Protein AF-A0A832E0P6-F1 (afdb_monomer_lite)

Foldseek 3Di:
DEEEQAAQPVVVSVVVVVVVCVQAPAEEEDDPALVVVLVVQADPDPPDPDPTAYEYEYEPHDLVRDALVSLVSNVPGRHYYYYYYNHDDDPVSVVSNPPHHYDYDYPCPPPLCVQLLVCVVVVVVVSNVVSVVVCVVVVHDPVVNVVVNVVSD

Secondary structure (DSSP, 8-state):
-EEEEEES-HHHHHHHHHHHHTT-SEEEE--S-HHHHHHHHHS--TTS-TTPPEEEEEES--GGG--HHHHHHHHTSSSEEEEEESSPPPHHHHGGGTT-EEEEE-----GGGHHHHHHHHTT-HHHHHHHHHHHHHTT--HHHHHHHHHHH-

Structure (mmCIF, N/CA/C/O backbone):
data_AF-A0A832E0P6-F1
#
_entry.id   AF-A0A832E0P6-F1
#
loop_
_atom_site.group_PDB
_atom_site.id
_atom_site.type_symbol
_atom_site.label_atom_id
_atom_site.label_alt_id
_atom_site.label_comp_id
_atom_site.label_asym_id
_atom_site.label_entity_id
_atom_site.label_seq_id
_atom_site.pdbx_PDB_ins_code
_atom_site.Cartn_x
_atom_site.Cartn_y
_atom_site.Cartn_z
_atom_site.occupancy
_atom_site.B_iso_or_equiv
_atom_site.auth_seq_id
_atom_site.auth_comp_id
_atom_site.auth_asym_id
_atom_site.auth_atom_id
_atom_site.pdbx_PDB_model_num
ATOM 1 N N . MET A 1 1 ? -5.154 0.179 15.495 1.00 87.00 1 MET A N 1
ATOM 2 C CA . MET A 1 1 ? -3.803 0.104 14.866 1.00 87.00 1 MET A CA 1
ATOM 3 C C . MET A 1 1 ? -3.830 0.802 13.513 1.00 87.00 1 MET A C 1
ATOM 5 O O . MET A 1 1 ? -4.835 0.680 12.829 1.00 87.00 1 MET A O 1
ATOM 9 N N . ILE A 1 2 ? -2.762 1.504 13.105 1.00 92.31 2 ILE A N 1
ATOM 10 C CA . ILE A 1 2 ? -2.674 2.157 11.782 1.00 92.31 2 ILE A CA 1
ATOM 11 C C . ILE A 1 2 ? -1.672 1.414 10.892 1.00 92.31 2 ILE A C 1
ATOM 13 O O . ILE A 1 2 ? -0.539 1.157 11.302 1.00 92.31 2 ILE A O 1
ATOM 17 N N . THR A 1 3 ? -2.092 1.100 9.668 1.00 94.62 3 THR A N 1
ATOM 18 C CA . THR A 1 3 ? -1.270 0.475 8.627 1.00 94.62 3 THR A CA 1
ATOM 19 C C . THR A 1 3 ? -1.284 1.334 7.367 1.00 94.62 3 THR A C 1
ATOM 21 O O . THR A 1 3 ? -2.346 1.713 6.880 1.00 94.62 3 THR A O 1
ATOM 24 N N . VAL A 1 4 ? -0.113 1.631 6.813 1.00 94.94 4 VAL A N 1
ATOM 25 C CA . VAL A 1 4 ? 0.056 2.448 5.609 1.00 94.94 4 VAL A CA 1
ATOM 26 C C . VAL A 1 4 ? 0.604 1.582 4.484 1.00 94.94 4 VAL A C 1
ATOM 28 O O . VAL A 1 4 ? 1.660 0.969 4.616 1.00 94.94 4 VAL A O 1
ATOM 31 N N . PHE A 1 5 ? -0.096 1.561 3.357 1.00 96.25 5 PHE A N 1
ATOM 32 C CA . PHE A 1 5 ? 0.334 0.933 2.115 1.00 96.25 5 PHE A CA 1
ATOM 33 C C . PHE A 1 5 ? 0.641 2.041 1.115 1.00 96.25 5 PHE A C 1
ATOM 35 O O . PHE A 1 5 ? -0.224 2.865 0.825 1.00 96.25 5 PHE A O 1
ATOM 42 N N . HIS A 1 6 ? 1.857 2.083 0.583 1.00 94.81 6 HIS A N 1
ATOM 43 C CA . HIS A 1 6 ? 2.226 3.118 -0.378 1.00 94.81 6 HIS A CA 1
ATOM 44 C C . HIS A 1 6 ? 3.223 2.604 -1.409 1.00 94.81 6 HIS A C 1
ATOM 46 O O . HIS A 1 6 ? 4.085 1.777 -1.105 1.00 94.81 6 HIS A O 1
ATOM 52 N N . GLY A 1 7 ? 3.148 3.115 -2.631 1.00 91.50 7 GLY A N 1
ATOM 53 C CA . GLY A 1 7 ? 4.063 2.707 -3.687 1.00 91.50 7 GLY A CA 1
ATOM 54 C C . GLY A 1 7 ? 3.480 2.833 -5.081 1.00 91.50 7 GLY A C 1
ATOM 55 O O . GLY A 1 7 ? 2.315 3.164 -5.248 1.00 91.50 7 GLY A O 1
ATOM 56 N N . GLU A 1 8 ? 4.311 2.571 -6.081 1.00 88.06 8 GLU A N 1
ATOM 57 C CA . GLU A 1 8 ? 3.944 2.697 -7.498 1.00 88.06 8 GLU A CA 1
ATOM 58 C C . GLU A 1 8 ? 3.534 1.348 -8.109 1.00 88.06 8 GLU A C 1
ATOM 60 O O . GLU A 1 8 ? 2.770 1.312 -9.070 1.00 88.06 8 GLU A O 1
ATOM 65 N N . ASP A 1 9 ? 3.968 0.224 -7.523 1.00 88.25 9 ASP A N 1
ATOM 66 C CA . ASP A 1 9 ? 3.511 -1.118 -7.910 1.00 88.25 9 ASP A CA 1
ATOM 67 C C . ASP A 1 9 ? 2.123 -1.410 -7.320 1.00 88.25 9 ASP A C 1
ATOM 69 O O . ASP A 1 9 ? 1.963 -2.097 -6.305 1.00 88.25 9 ASP A O 1
ATOM 73 N N . GLN A 1 10 ? 1.107 -0.835 -7.968 1.00 87.62 10 GLN A N 1
ATOM 74 C CA . GLN A 1 10 ? -0.296 -0.969 -7.585 1.00 87.62 10 GLN A CA 1
ATOM 75 C C . GLN A 1 10 ? -0.783 -2.426 -7.548 1.00 87.62 10 GLN A C 1
ATOM 77 O O . GLN A 1 10 ? -1.450 -2.777 -6.575 1.00 87.62 10 GLN A O 1
ATOM 82 N N . PRO A 1 11 ? -0.451 -3.310 -8.512 1.00 88.94 11 PRO A N 1
ATOM 83 C CA . PRO A 1 11 ? -0.839 -4.718 -8.431 1.00 88.94 11 PRO A CA 1
ATOM 84 C C . PRO A 1 11 ? -0.373 -5.401 -7.139 1.00 88.94 11 PRO A C 1
ATOM 86 O O . PRO A 1 11 ? -1.195 -5.977 -6.422 1.00 88.94 11 PRO A O 1
ATOM 89 N N . SER A 1 12 ? 0.914 -5.284 -6.791 1.00 90.50 12 SER A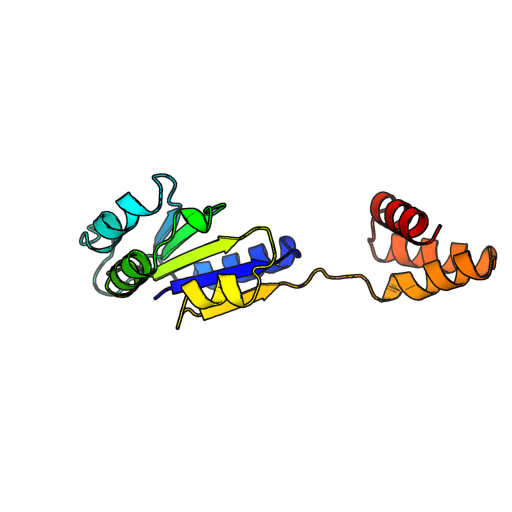 N 1
ATOM 90 C CA . SER A 1 12 ? 1.448 -5.904 -5.569 1.00 90.50 12 SER A CA 1
ATOM 91 C C . SER A 1 12 ? 0.870 -5.275 -4.301 1.00 90.50 12 SER A C 1
ATOM 93 O O . SER A 1 12 ? 0.591 -5.981 -3.329 1.00 90.50 12 SER A O 1
ATOM 95 N N . LEU A 1 13 ? 0.657 -3.954 -4.311 1.00 93.50 13 LEU A N 1
ATOM 96 C CA . LEU A 1 13 ? 0.012 -3.239 -3.210 1.00 93.50 13 LEU A CA 1
ATOM 97 C C . LEU A 1 13 ? -1.396 -3.787 -2.961 1.00 93.50 13 LEU A C 1
ATOM 99 O O . LEU A 1 13 ? -1.735 -4.138 -1.828 1.00 93.50 13 LEU A O 1
ATOM 103 N N . ARG A 1 14 ? -2.203 -3.909 -4.021 1.00 92.75 14 ARG A N 1
ATOM 104 C CA . ARG A 1 14 ? -3.581 -4.408 -3.947 1.00 92.75 14 ARG A CA 1
ATOM 105 C C . ARG A 1 14 ? -3.624 -5.871 -3.516 1.00 92.75 14 ARG A C 1
ATOM 107 O O . ARG A 1 14 ? -4.446 -6.218 -2.672 1.00 92.75 14 ARG A O 1
ATOM 114 N N . GLU A 1 15 ? -2.718 -6.713 -4.005 1.00 93.50 15 GLU A N 1
ATOM 115 C CA . GLU A 1 15 ? -2.620 -8.111 -3.573 1.00 93.50 15 GLU A CA 1
ATOM 116 C C . GLU A 1 15 ? -2.293 -8.224 -2.076 1.00 93.50 15 GLU A C 1
ATOM 118 O O . GLU A 1 15 ? -2.976 -8.937 -1.334 1.00 93.50 15 GLU A O 1
ATOM 123 N N . LYS A 1 16 ? -1.292 -7.474 -1.598 1.00 94.12 16 LYS A N 1
ATOM 124 C CA . LYS A 1 16 ? -0.921 -7.480 -0.179 1.00 94.12 16 LYS A CA 1
ATOM 125 C C . LYS A 1 16 ? -2.040 -6.933 0.703 1.00 94.12 16 LYS A C 1
ATOM 127 O O . LYS A 1 16 ? -2.299 -7.489 1.770 1.00 94.12 16 LYS A O 1
ATOM 132 N N . PHE A 1 17 ? -2.726 -5.886 0.252 1.00 94.62 17 PHE A N 1
ATOM 133 C CA . PHE A 1 17 ? -3.891 -5.343 0.940 1.00 94.62 17 PHE A CA 1
ATOM 134 C C . PHE A 1 17 ? -5.041 -6.359 1.010 1.00 94.62 17 PHE A C 1
ATOM 136 O O . PHE A 1 17 ? -5.634 -6.535 2.071 1.00 94.62 17 PHE A O 1
ATOM 143 N N . LEU A 1 18 ? -5.321 -7.098 -0.069 1.00 93.69 18 LEU A N 1
ATOM 144 C CA . LEU A 1 18 ? -6.327 -8.166 -0.061 1.00 93.69 18 LEU A CA 1
ATOM 145 C C . LEU A 1 18 ? -5.980 -9.275 0.936 1.00 93.69 18 LEU A C 1
ATOM 147 O O . LEU A 1 18 ? -6.871 -9.777 1.617 1.00 93.69 18 LEU A O 1
ATOM 151 N N . GLN A 1 19 ? -4.704 -9.650 1.049 1.00 94.19 19 GLN A N 1
ATOM 152 C CA . GLN A 1 19 ? -4.254 -10.607 2.064 1.00 94.19 19 GLN A CA 1
ATOM 153 C C . GLN A 1 19 ? -4.434 -10.053 3.482 1.00 94.19 19 GLN A C 1
ATOM 155 O O . GLN A 1 19 ? -4.944 -10.759 4.347 1.00 94.19 19 GLN A O 1
ATOM 160 N N . PHE A 1 20 ? -4.064 -8.791 3.708 1.00 93.06 20 PHE A N 1
ATOM 161 C CA . PHE A 1 20 ? -4.233 -8.106 4.991 1.00 93.06 20 PHE A CA 1
ATOM 162 C C . PHE A 1 20 ? -5.709 -8.034 5.410 1.00 93.06 20 PHE A C 1
ATOM 164 O O . PHE A 1 20 ? -6.058 -8.386 6.534 1.00 93.06 20 PHE A O 1
ATOM 171 N N . LYS A 1 21 ? -6.592 -7.681 4.471 1.00 91.75 21 LYS A N 1
ATOM 172 C CA . LYS A 1 21 ? -8.044 -7.589 4.662 1.00 91.75 21 LYS A CA 1
ATOM 173 C C . LYS A 1 21 ? -8.665 -8.891 5.189 1.00 91.75 21 LYS A C 1
ATOM 175 O O . LYS A 1 21 ? -9.623 -8.832 5.949 1.00 91.75 21 LYS A O 1
ATOM 180 N N . ARG A 1 22 ? -8.127 -10.061 4.820 1.00 91.00 22 ARG A N 1
ATOM 181 C CA . ARG A 1 22 ? -8.654 -11.378 5.243 1.00 91.00 22 ARG A CA 1
ATOM 182 C C . ARG A 1 22 ? -8.547 -11.638 6.747 1.00 91.00 22 ARG A C 1
ATOM 184 O O . ARG A 1 22 ? -9.226 -12.532 7.234 1.00 91.00 22 ARG A O 1
ATOM 191 N N . ALA A 1 23 ? -7.709 -10.892 7.468 1.00 88.81 23 ALA A N 1
ATOM 192 C CA . ALA A 1 23 ? -7.588 -11.010 8.921 1.00 88.81 23 ALA A CA 1
ATOM 193 C C . ALA A 1 23 ? -8.752 -10.348 9.688 1.00 88.81 23 ALA A C 1
ATOM 195 O O . ALA A 1 23 ? -8.838 -10.497 10.905 1.00 88.81 23 ALA A O 1
ATOM 196 N N . TYR A 1 24 ? -9.631 -9.624 8.991 1.00 89.00 24 TYR A N 1
ATOM 197 C CA . TYR A 1 24 ? -10.714 -8.836 9.571 1.00 89.00 24 TYR A CA 1
ATOM 198 C C . TYR A 1 24 ? -12.074 -9.403 9.164 1.00 89.00 24 TYR A C 1
ATOM 200 O O . TYR A 1 24 ? -12.270 -9.792 8.012 1.00 89.00 24 TYR A O 1
ATOM 208 N N . SER A 1 25 ? -13.028 -9.430 10.097 1.00 84.00 25 SER A N 1
ATOM 209 C CA . SER A 1 25 ? -14.388 -9.920 9.826 1.00 84.00 25 SER A CA 1
ATOM 210 C C . SER A 1 25 ? -15.279 -8.864 9.169 1.00 84.00 25 SER A C 1
ATOM 212 O O . SER A 1 25 ? -16.177 -9.204 8.401 1.00 84.00 25 SER A O 1
ATOM 214 N N . SER A 1 26 ? -15.001 -7.583 9.423 1.00 86.50 26 SER A N 1
ATOM 215 C CA . SER A 1 26 ? -15.703 -6.441 8.838 1.00 86.50 26 SER A CA 1
ATOM 216 C C . SER A 1 26 ? -14.708 -5.439 8.272 1.00 86.50 26 SER A C 1
ATOM 218 O O . SER A 1 26 ? -13.682 -5.149 8.889 1.00 86.50 26 SER A O 1
ATOM 220 N N . VAL A 1 27 ? -15.006 -4.918 7.080 1.00 90.00 27 VAL A N 1
ATOM 221 C CA . VAL A 1 27 ? -14.152 -3.959 6.375 1.00 90.00 27 VAL A CA 1
ATOM 222 C C . VAL A 1 27 ? -15.022 -2.862 5.783 1.00 90.00 27 VAL A C 1
ATOM 224 O O . VAL A 1 27 ? -15.935 -3.151 5.008 1.00 90.00 27 VAL A O 1
ATOM 227 N N . ARG A 1 28 ? -14.711 -1.607 6.102 1.00 90.25 28 ARG A N 1
ATOM 228 C CA . ARG A 1 28 ? -15.446 -0.430 5.642 1.00 90.25 28 ARG A CA 1
ATOM 229 C C . ARG A 1 28 ? -14.517 0.528 4.912 1.00 90.25 28 ARG A C 1
ATOM 231 O O . ARG A 1 28 ? -13.476 0.902 5.437 1.00 90.25 28 ARG A O 1
ATOM 238 N N . PHE A 1 29 ? -14.915 0.952 3.721 1.00 90.75 29 PHE A N 1
ATOM 239 C CA . PHE A 1 29 ? -14.236 2.028 3.005 1.00 90.75 29 PHE A CA 1
ATOM 240 C C . PHE A 1 29 ? -14.796 3.367 3.472 1.00 90.75 29 PHE A C 1
ATOM 242 O O . PHE A 1 29 ? -16.013 3.520 3.585 1.00 90.75 29 PHE A O 1
ATOM 249 N N . TRP A 1 30 ? -13.909 4.301 3.793 1.00 90.25 30 TRP A N 1
ATOM 250 C CA . TRP A 1 30 ? -14.263 5.604 4.333 1.00 90.25 30 TRP A CA 1
ATOM 251 C C . TRP A 1 30 ? -14.033 6.703 3.300 1.00 90.25 30 TRP A C 1
ATOM 253 O O . TRP A 1 30 ? -12.917 6.890 2.822 1.00 90.25 30 TRP A O 1
ATOM 263 N N . ASP A 1 31 ? -15.092 7.449 2.996 1.00 85.62 31 ASP A N 1
ATOM 264 C CA . ASP A 1 31 ? -15.134 8.495 1.970 1.00 85.62 31 ASP A CA 1
ATOM 265 C C . ASP A 1 31 ? -15.451 9.895 2.532 1.00 85.62 31 ASP A C 1
ATOM 267 O O . ASP A 1 31 ? -15.215 10.899 1.866 1.00 85.62 31 ASP A O 1
ATOM 271 N N . ARG A 1 32 ? -15.916 9.998 3.785 1.00 79.06 32 ARG A N 1
ATOM 272 C CA . ARG A 1 32 ? -16.381 11.257 4.414 1.00 79.06 32 ARG A CA 1
ATOM 273 C C . ARG A 1 32 ? -15.265 12.155 4.965 1.00 79.06 32 ARG A C 1
ATOM 275 O O . ARG A 1 32 ? -15.502 13.043 5.776 1.00 79.06 32 ARG A O 1
ATOM 282 N N . GLY A 1 33 ? -14.028 11.920 4.533 1.00 78.88 33 GLY A N 1
ATOM 283 C CA . GLY A 1 33 ? -12.854 12.694 4.932 1.00 78.88 33 GLY A CA 1
ATOM 284 C C . GLY A 1 33 ? -12.312 12.371 6.337 1.00 78.88 33 GLY A C 1
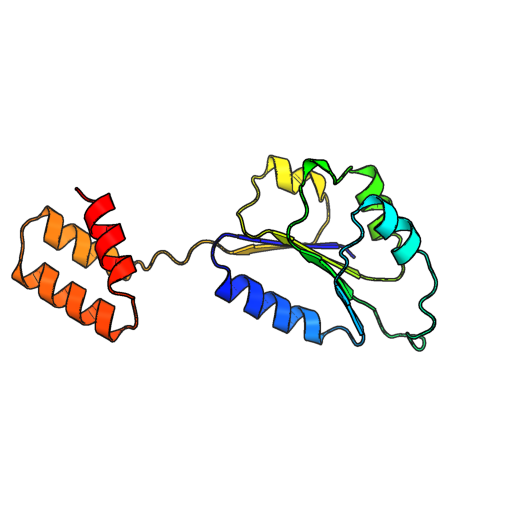ATOM 285 O O . GLY A 1 33 ? -12.979 11.745 7.165 1.00 78.88 33 GLY A O 1
ATOM 286 N N . PRO A 1 34 ? -11.071 12.787 6.637 1.00 79.75 34 PRO A N 1
ATOM 287 C CA . PRO A 1 34 ? -10.345 12.322 7.820 1.00 79.75 34 PRO A CA 1
ATOM 288 C C . PRO A 1 34 ? -10.847 12.939 9.137 1.00 79.75 34 PRO A C 1
ATOM 290 O O . PRO A 1 34 ? -10.688 12.331 10.194 1.00 79.75 34 PRO A O 1
ATOM 293 N N . ALA A 1 35 ? -11.478 14.118 9.103 1.00 78.50 35 ALA A N 1
ATOM 294 C CA . ALA A 1 35 ? -11.994 14.790 10.302 1.00 78.50 35 ALA A CA 1
ATOM 295 C C . ALA A 1 35 ? -13.185 14.051 10.937 1.00 78.50 35 ALA A C 1
ATOM 297 O O . ALA A 1 35 ? -13.325 14.017 12.158 1.00 78.50 35 ALA A O 1
ATOM 298 N N . GLU A 1 36 ? -14.032 13.429 10.118 1.00 82.75 36 GLU A N 1
ATOM 299 C CA . GLU A 1 36 ? -15.190 12.667 10.594 1.00 82.75 36 GLU A CA 1
ATOM 300 C C . GLU A 1 36 ? -14.810 11.252 11.055 1.00 82.75 36 GLU A C 1
ATOM 302 O O . GLU A 1 36 ? -15.535 10.637 11.841 1.00 82.75 36 GLU A O 1
ATOM 307 N N . LEU A 1 37 ? -13.648 10.755 10.618 1.00 86.19 37 LEU A N 1
ATOM 308 C CA . LEU A 1 37 ? -13.189 9.404 10.920 1.00 86.19 37 LEU A CA 1
ATOM 309 C C . LEU A 1 37 ? -12.951 9.189 12.419 1.00 86.19 37 LEU A C 1
ATOM 311 O O . LEU A 1 37 ? -13.325 8.147 12.945 1.00 86.19 37 LEU A O 1
ATOM 315 N N . ALA A 1 38 ? -12.380 10.165 13.130 1.00 82.12 38 ALA A N 1
ATOM 316 C CA . ALA A 1 38 ? -12.078 10.011 14.556 1.00 82.12 38 ALA A CA 1
ATOM 317 C C . ALA A 1 38 ? -13.336 9.703 15.386 1.00 82.12 38 ALA A C 1
ATOM 319 O O . ALA A 1 38 ? -13.345 8.782 16.201 1.00 82.12 38 ALA A O 1
ATOM 320 N N . ARG A 1 39 ? -14.438 10.415 15.110 1.00 81.12 39 ARG A N 1
ATOM 321 C CA . ARG A 1 39 ? -15.737 10.172 15.759 1.00 81.12 39 ARG A CA 1
ATOM 322 C C . ARG A 1 39 ? -16.287 8.790 15.427 1.00 81.12 39 ARG A C 1
ATOM 324 O O . ARG A 1 39 ? -16.868 8.142 16.289 1.00 81.12 39 ARG A O 1
ATOM 331 N N . PHE A 1 40 ? -16.096 8.344 14.188 1.00 83.69 40 PHE A N 1
ATOM 332 C CA . PHE A 1 40 ? -16.521 7.019 13.759 1.00 83.69 40 PHE A CA 1
ATOM 333 C C . PHE A 1 40 ? -15.730 5.905 14.458 1.00 83.69 40 PHE A C 1
ATOM 335 O O . PHE A 1 40 ? -16.331 4.962 14.957 1.00 83.69 40 PHE A O 1
ATOM 342 N N . LEU A 1 41 ? -14.405 6.035 14.557 1.00 84.19 41 LEU A N 1
ATOM 343 C CA . LEU A 1 41 ? -13.532 5.032 15.182 1.00 84.19 41 LEU A CA 1
ATOM 344 C C . LEU A 1 41 ? -13.760 4.875 16.694 1.00 84.19 41 LEU A C 1
ATOM 346 O O . LEU A 1 41 ? -13.428 3.830 17.257 1.00 84.19 41 LEU A O 1
ATOM 350 N N . GLN A 1 42 ? -14.304 5.903 17.350 1.00 77.62 42 GLN A N 1
ATOM 351 C CA . GLN A 1 42 ? -14.668 5.878 18.770 1.00 77.62 42 GLN A CA 1
ATOM 352 C C . GLN A 1 42 ? -16.076 5.325 19.025 1.00 77.62 42 GLN A C 1
ATOM 354 O O . GLN A 1 42 ? -16.393 4.958 20.158 1.00 77.62 42 GLN A O 1
ATOM 359 N N . ALA A 1 43 ? -16.936 5.268 18.005 1.00 71.94 43 ALA A N 1
ATOM 360 C CA . ALA A 1 43 ? -18.285 4.749 18.161 1.00 71.94 43 ALA A CA 1
ATOM 361 C C . ALA A 1 43 ? -18.241 3.220 18.355 1.00 71.94 43 ALA A C 1
ATOM 363 O O . ALA A 1 43 ? -17.626 2.520 17.548 1.00 71.94 43 ALA A O 1
ATOM 364 N N . PRO A 1 44 ? -18.912 2.667 19.384 1.00 64.12 44 PRO A N 1
ATOM 365 C CA . PRO A 1 44 ? -19.033 1.224 19.538 1.00 64.12 44 PRO A CA 1
ATOM 366 C C . PRO A 1 44 ? -19.730 0.638 18.309 1.00 64.12 44 PRO A C 1
ATOM 368 O O . PRO A 1 44 ? -20.870 0.995 18.000 1.00 64.12 44 PRO A O 1
ATOM 371 N N . SER A 1 45 ? -19.052 -0.255 17.591 1.00 64.75 45 SER A N 1
ATOM 372 C CA . SER A 1 45 ? -19.648 -0.903 16.427 1.00 64.75 45 SER A CA 1
ATOM 373 C C . SER A 1 45 ? -20.711 -1.897 16.905 1.00 64.75 45 SER A C 1
ATOM 375 O O . SER A 1 45 ? -20.421 -2.893 17.565 1.00 64.75 45 SER A O 1
ATOM 377 N N . LEU A 1 46 ? -21.976 -1.600 16.589 1.00 60.06 46 LEU A N 1
ATOM 378 C CA . LEU A 1 46 ? -23.140 -2.434 16.929 1.00 60.06 46 LEU A CA 1
ATOM 379 C C . LEU A 1 46 ? -23.114 -3.808 16.234 1.00 60.06 46 LEU A C 1
ATOM 381 O O . LEU A 1 46 ? -23.879 -4.698 16.598 1.00 60.06 46 LEU A O 1
ATOM 385 N N . LEU A 1 47 ? -22.266 -3.965 15.213 1.00 59.88 47 LEU A N 1
ATOM 386 C CA . LEU A 1 47 ? -22.206 -5.141 14.344 1.00 59.88 47 LEU A CA 1
ATOM 387 C C . LEU A 1 47 ? -21.053 -6.093 14.692 1.00 59.88 47 LEU A C 1
ATOM 389 O O . LEU A 1 47 ? -21.106 -7.261 14.313 1.00 59.88 47 LEU A O 1
ATOM 393 N N . THR A 1 48 ? -20.037 -5.642 15.429 1.00 58.56 48 THR A N 1
ATOM 394 C CA . THR A 1 48 ? -18.925 -6.498 15.862 1.00 58.56 48 THR A CA 1
ATOM 395 C C . THR A 1 48 ? -19.294 -7.241 17.140 1.00 58.56 48 THR A C 1
ATOM 397 O O . THR A 1 48 ? -19.366 -6.663 18.226 1.00 58.56 48 THR A O 1
ATOM 400 N N . ARG A 1 49 ? -19.512 -8.554 17.033 1.00 58.59 49 ARG A N 1
ATOM 401 C CA . ARG A 1 49 ? -19.661 -9.429 18.201 1.00 58.59 49 ARG A CA 1
ATOM 402 C C . ARG A 1 49 ? -18.318 -9.538 18.928 1.00 58.59 49 ARG A C 1
ATOM 404 O O . ARG A 1 49 ? -17.428 -10.206 18.425 1.00 58.59 49 ARG A O 1
ATOM 411 N N . GLY A 1 50 ? -18.201 -8.913 20.104 1.00 55.62 50 GLY A N 1
ATOM 412 C CA . GLY A 1 50 ? -17.311 -9.232 21.243 1.00 55.62 50 GLY A CA 1
ATOM 413 C C . GLY A 1 50 ? -15.780 -9.295 21.057 1.00 55.62 50 GLY A C 1
ATOM 414 O O . GLY A 1 50 ? -15.055 -8.828 21.928 1.00 55.62 50 GLY A O 1
ATOM 415 N N . SER A 1 51 ? -15.270 -9.871 19.969 1.00 57.69 51 SER A N 1
ATOM 416 C CA . SER A 1 51 ? -13.844 -10.115 19.700 1.00 57.69 51 SER A CA 1
ATOM 417 C C . SER A 1 51 ? -13.426 -9.815 18.258 1.00 57.69 51 SER A C 1
ATOM 419 O O . SER A 1 51 ? -12.256 -9.951 17.906 1.00 57.69 51 SER A O 1
ATOM 421 N N . GLU A 1 52 ? -14.375 -9.457 17.402 1.00 69.50 52 GLU A N 1
ATOM 422 C CA . GLU A 1 52 ? -14.135 -9.196 15.990 1.00 69.50 52 GLU A CA 1
ATOM 423 C C . GLU A 1 52 ? -13.608 -7.774 15.763 1.00 69.50 52 GLU A C 1
ATOM 425 O O . GLU A 1 52 ? -14.249 -6.798 16.148 1.00 69.50 52 GLU A O 1
ATOM 430 N N . ARG A 1 53 ? -12.425 -7.654 15.145 1.00 75.75 53 ARG A N 1
ATOM 431 C CA . ARG A 1 53 ? -11.832 -6.360 14.781 1.00 75.75 53 ARG A CA 1
ATOM 432 C C . ARG A 1 53 ? -12.377 -5.894 13.433 1.00 75.75 53 ARG A C 1
ATOM 434 O O . ARG A 1 53 ? -12.327 -6.634 12.451 1.00 75.75 53 ARG A O 1
ATOM 441 N N . GLU A 1 54 ? -12.860 -4.657 13.393 1.00 88.31 54 GLU A N 1
ATOM 442 C CA . GLU A 1 54 ? -13.254 -3.961 12.165 1.00 88.31 54 GLU A CA 1
ATOM 443 C C . GLU A 1 54 ? -12.036 -3.254 11.549 1.00 88.31 54 GLU A C 1
ATOM 445 O O . GLU A 1 54 ? -11.196 -2.711 12.269 1.00 88.31 54 GLU A O 1
ATOM 450 N N . LEU A 1 55 ? -11.944 -3.268 10.218 1.00 91.69 55 LEU A N 1
ATOM 451 C CA . LEU A 1 55 ? -10.951 -2.521 9.449 1.00 91.69 55 LEU A CA 1
ATOM 452 C C . LEU A 1 55 ? -11.617 -1.360 8.712 1.00 91.69 55 LEU A C 1
ATOM 454 O O . LEU A 1 55 ? -12.506 -1.570 7.888 1.00 91.69 55 LEU A O 1
ATOM 458 N N . VAL A 1 56 ? -11.128 -0.146 8.930 1.00 92.69 56 VAL A N 1
ATOM 459 C CA . VAL A 1 56 ? -11.496 1.032 8.147 1.00 92.69 56 VAL A CA 1
ATOM 460 C C . VAL A 1 56 ? -10.404 1.335 7.132 1.00 92.69 56 VAL A C 1
ATOM 462 O O . VAL A 1 56 ? -9.222 1.365 7.464 1.00 92.69 56 VAL A O 1
ATOM 465 N N . VAL A 1 57 ? -10.794 1.550 5.883 1.00 93.69 57 VAL A N 1
ATOM 466 C CA . VAL A 1 57 ? -9.886 1.724 4.750 1.00 93.69 57 VAL A CA 1
ATOM 467 C C . VAL A 1 57 ? -10.056 3.124 4.184 1.00 93.69 57 VAL A C 1
ATOM 469 O O . VAL A 1 57 ? -11.169 3.514 3.836 1.00 93.69 57 VAL A O 1
ATOM 472 N N . LEU A 1 58 ? -8.953 3.857 4.059 1.00 92.50 58 LEU A N 1
ATOM 473 C CA . LEU A 1 58 ? -8.887 5.147 3.380 1.00 92.50 58 LEU A CA 1
ATOM 474 C C . LEU A 1 58 ? -8.062 5.006 2.107 1.00 92.50 58 LEU A C 1
ATOM 476 O O . LEU A 1 58 ? -6.922 4.543 2.152 1.00 92.50 58 LEU A O 1
ATOM 480 N N . GLU A 1 59 ? -8.625 5.439 0.986 1.00 90.00 59 GLU A N 1
ATOM 481 C CA . GLU A 1 59 ? -7.936 5.513 -0.303 1.00 90.00 59 GLU A CA 1
ATOM 482 C C . GLU A 1 59 ? -7.857 6.973 -0.757 1.00 90.00 59 GLU A C 1
ATOM 484 O O . GLU A 1 59 ? -8.710 7.782 -0.396 1.00 90.00 59 GLU A O 1
ATOM 489 N N . ASP A 1 60 ? -6.813 7.314 -1.517 1.00 78.06 60 ASP A N 1
ATOM 490 C CA . ASP A 1 60 ? -6.621 8.638 -2.135 1.00 78.06 60 ASP A CA 1
ATOM 491 C C . ASP A 1 60 ? -6.673 9.838 -1.173 1.00 78.06 60 ASP A C 1
ATOM 493 O O . ASP A 1 60 ? -6.965 10.976 -1.552 1.00 78.06 60 ASP A O 1
ATOM 497 N N . LEU A 1 61 ? -6.316 9.606 0.089 1.00 83.50 61 LEU A N 1
ATOM 498 C CA . LEU A 1 61 ? -6.272 10.654 1.096 1.00 83.50 61 LEU A CA 1
ATOM 499 C C . LEU A 1 61 ? -5.156 11.661 0.782 1.00 83.50 61 LEU A C 1
ATOM 501 O O . LEU A 1 61 ? -4.003 11.292 0.537 1.00 83.50 61 LEU A O 1
ATOM 505 N N . LYS A 1 62 ? -5.453 12.960 0.847 1.00 85.25 62 LYS A N 1
ATOM 506 C CA . LYS A 1 62 ? -4.414 13.989 0.715 1.00 85.25 62 LYS A CA 1
ATOM 507 C C . LYS A 1 62 ? -3.687 14.130 2.047 1.00 85.25 62 LYS A C 1
ATOM 509 O O . LYS A 1 62 ? -4.295 14.490 3.046 1.00 85.25 62 LYS A O 1
ATOM 514 N N . LEU A 1 63 ? -2.364 13.956 2.061 1.00 84.12 63 LEU A N 1
ATOM 515 C CA . LEU A 1 63 ? -1.561 14.086 3.292 1.00 84.12 63 LEU A CA 1
ATOM 516 C C . LEU A 1 63 ? -1.765 15.410 4.035 1.00 84.12 63 LEU A C 1
ATOM 518 O O . LEU A 1 63 ? -1.710 15.432 5.257 1.00 84.12 63 LEU A O 1
ATOM 522 N N . LYS A 1 64 ? -2.033 16.506 3.312 1.00 83.00 64 LYS A N 1
ATOM 523 C CA . LYS A 1 64 ? -2.311 17.826 3.906 1.00 83.00 64 LYS A CA 1
ATOM 524 C C . LYS A 1 64 ? -3.537 17.829 4.828 1.00 83.00 64 LYS A C 1
ATOM 526 O O . LYS A 1 64 ? -3.674 18.729 5.650 1.00 83.00 64 LYS A O 1
ATOM 531 N N . GLU A 1 65 ? -4.429 16.856 4.672 1.00 81.75 65 GLU A N 1
ATOM 532 C CA . GLU A 1 65 ? -5.641 16.696 5.475 1.00 81.75 65 GLU A CA 1
ATOM 533 C C . GLU A 1 65 ? -5.388 15.869 6.745 1.00 81.75 65 GLU A C 1
ATOM 535 O O . GLU A 1 65 ? -6.230 15.852 7.639 1.00 81.75 65 GLU A O 1
ATOM 540 N N . ILE A 1 66 ? -4.226 15.212 6.852 1.00 82.88 66 ILE A N 1
ATOM 541 C CA . ILE A 1 66 ? -3.826 14.432 8.022 1.00 82.88 66 ILE A CA 1
ATOM 542 C C . ILE A 1 66 ? -2.990 15.313 8.942 1.00 82.88 66 ILE A C 1
ATOM 544 O O . ILE A 1 66 ? -1.911 15.783 8.581 1.00 82.88 66 ILE A O 1
ATOM 548 N N . LYS A 1 67 ? -3.467 15.494 10.172 1.00 81.19 67 LYS A N 1
ATOM 549 C CA . LYS A 1 67 ? -2.701 16.124 11.250 1.00 81.19 67 LYS A CA 1
ATOM 550 C C . LYS A 1 67 ? -2.251 15.060 12.246 1.00 81.19 67 LYS A C 1
ATOM 552 O O . LYS A 1 67 ? -2.975 14.099 12.493 1.00 81.19 67 LYS A O 1
ATOM 557 N N . GLY A 1 68 ? -1.084 15.250 12.864 1.00 77.94 68 GLY A N 1
ATOM 558 C CA . GLY A 1 68 ? -0.537 14.289 13.835 1.00 77.94 68 GLY A CA 1
ATOM 559 C C . GLY A 1 68 ? -1.458 14.020 15.035 1.00 77.94 68 GLY A C 1
ATOM 560 O O . GLY A 1 68 ? -1.474 12.914 15.563 1.00 77.94 68 GLY A O 1
ATOM 561 N N . GLU A 1 69 ? -2.267 15.002 15.437 1.00 81.12 69 GLU A N 1
ATOM 562 C CA . GLU A 1 69 ? -3.280 14.845 16.492 1.00 81.12 69 GLU A CA 1
ATOM 563 C C . GLU A 1 69 ? -4.372 13.840 16.099 1.00 81.12 69 GLU A C 1
ATOM 565 O O . GLU A 1 69 ? -4.747 12.997 16.908 1.00 81.12 69 GLU A O 1
ATOM 570 N N . MET A 1 70 ? -4.798 13.850 14.832 1.00 84.75 70 MET A N 1
ATOM 571 C CA . MET A 1 70 ? -5.830 12.943 14.319 1.00 84.75 70 MET A CA 1
ATOM 572 C C . MET A 1 70 ? -5.357 11.491 14.348 1.00 84.75 70 MET A C 1
ATOM 574 O O . MET A 1 70 ? -6.118 10.594 14.688 1.00 84.75 70 MET A O 1
ATOM 578 N N . LEU A 1 71 ? -4.078 11.249 14.050 1.00 85.25 71 LEU A N 1
ATOM 579 C CA . LEU A 1 71 ? -3.516 9.899 14.089 1.00 85.25 71 LEU A CA 1
ATOM 580 C C . LEU A 1 71 ? -3.542 9.308 15.501 1.00 85.25 71 LEU A C 1
ATOM 582 O O . LEU A 1 71 ? -3.845 8.129 15.652 1.00 85.25 71 LEU A O 1
ATOM 586 N N . LYS A 1 72 ? -3.310 10.123 16.538 1.00 83.75 72 LYS A N 1
ATOM 587 C CA . LYS A 1 72 ? -3.437 9.672 17.934 1.00 83.75 72 LYS A CA 1
ATOM 588 C C . LYS A 1 72 ? -4.876 9.292 18.279 1.00 83.75 72 LYS A C 1
ATOM 590 O O . LYS A 1 72 ? -5.099 8.299 18.964 1.00 83.75 72 LYS A O 1
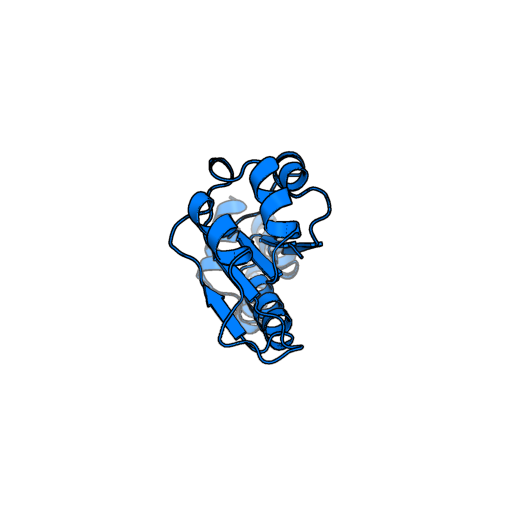ATOM 595 N N . GLU A 1 73 ? -5.850 10.061 17.794 1.00 84.31 73 GLU A N 1
ATOM 596 C CA . GLU A 1 73 ? -7.270 9.741 17.978 1.00 84.31 73 GLU A CA 1
ATOM 597 C C . GLU A 1 73 ? -7.649 8.431 17.279 1.00 84.31 73 GLU A C 1
ATOM 599 O O . GLU A 1 73 ? -8.428 7.647 17.818 1.00 84.31 73 GLU A O 1
ATOM 604 N N . TRP A 1 74 ? -7.070 8.165 16.106 1.00 87.50 74 TRP A N 1
ATOM 605 C CA . TRP A 1 74 ? -7.315 6.934 15.356 1.00 87.50 74 TRP A CA 1
ATOM 606 C C . TRP A 1 74 ? -6.644 5.716 15.996 1.00 87.50 74 TRP A C 1
ATOM 608 O O . TRP A 1 74 ? -7.217 4.629 15.996 1.00 87.50 74 TRP A O 1
ATOM 618 N N . GLU A 1 75 ? -5.452 5.879 16.577 1.00 83.81 75 GLU A N 1
ATOM 619 C CA . GLU A 1 75 ? -4.765 4.817 17.322 1.00 83.81 75 GLU A CA 1
ATOM 620 C C . GLU A 1 75 ? -5.552 4.359 18.557 1.00 83.81 75 GLU A C 1
ATOM 622 O O . GLU A 1 75 ? -5.506 3.175 18.891 1.00 83.81 75 GLU A O 1
ATOM 627 N N . GLY A 1 76 ? -6.281 5.274 19.205 1.00 76.81 76 GLY A N 1
ATOM 628 C CA . GLY A 1 76 ? -7.132 4.991 20.365 1.00 76.81 76 GLY A CA 1
ATOM 629 C C . GLY A 1 76 ? -8.521 4.431 20.036 1.00 76.81 76 GLY A C 1
ATOM 630 O O . GLY A 1 76 ? -9.293 4.166 20.956 1.00 76.81 76 GLY A O 1
ATOM 631 N N . GLY A 1 77 ? -8.859 4.280 18.753 1.00 78.50 77 GLY A N 1
ATOM 632 C CA . GLY A 1 77 ? -10.148 3.757 18.301 1.00 78.50 77 GLY A CA 1
ATOM 633 C C . GLY A 1 77 ? -10.312 2.246 18.493 1.00 78.50 77 GLY A C 1
ATOM 634 O O . GLY A 1 77 ? -9.357 1.511 18.743 1.00 78.50 77 GLY A O 1
ATOM 635 N N . VAL A 1 78 ? -11.550 1.768 18.336 1.00 79.69 78 VAL A N 1
ATOM 636 C CA . VAL A 1 78 ? -11.905 0.339 18.477 1.00 79.69 78 VAL A CA 1
ATOM 637 C C . VAL A 1 78 ? -11.639 -0.453 17.184 1.00 79.69 78 VAL A C 1
ATOM 639 O O . VAL A 1 78 ? -11.588 -1.682 17.198 1.00 79.69 78 VAL A O 1
ATOM 642 N N . ALA A 1 79 ? -11.446 0.248 16.064 1.00 86.38 79 ALA A N 1
ATOM 643 C CA . ALA A 1 79 ? -11.168 -0.327 14.752 1.00 86.38 79 ALA A CA 1
ATOM 644 C C . ALA A 1 79 ? -9.718 -0.077 14.309 1.00 86.38 79 ALA A C 1
ATOM 646 O O . ALA A 1 79 ? -9.079 0.907 14.692 1.00 86.38 79 ALA A O 1
ATOM 647 N N . ASP A 1 80 ? -9.204 -0.969 13.466 1.00 90.62 80 ASP A N 1
ATOM 648 C CA . ASP A 1 80 ? -7.928 -0.768 12.788 1.00 90.62 80 ASP A CA 1
ATOM 649 C C . ASP A 1 80 ? -8.120 0.083 11.530 1.00 90.62 80 ASP A C 1
ATOM 651 O O . ASP A 1 80 ? -9.184 0.086 10.915 1.00 90.62 80 ASP A O 1
ATOM 655 N N . VAL A 1 81 ? -7.078 0.809 11.136 1.00 92.62 81 VAL A N 1
ATOM 656 C CA . VAL A 1 81 ? -7.097 1.740 10.008 1.00 92.62 81 VAL A CA 1
ATOM 657 C C . VAL A 1 81 ? -6.039 1.320 8.993 1.00 92.62 81 VAL A C 1
ATOM 659 O O . VAL A 1 81 ? -4.861 1.213 9.333 1.00 92.62 81 VAL A O 1
ATOM 662 N N . ALA A 1 82 ? -6.443 1.114 7.742 1.00 94.88 82 ALA A N 1
ATOM 663 C CA . ALA A 1 82 ? -5.550 0.968 6.599 1.00 94.88 82 ALA A CA 1
ATOM 664 C C . ALA A 1 82 ? -5.638 2.208 5.705 1.00 94.88 82 ALA A C 1
ATOM 666 O O . ALA A 1 82 ? -6.728 2.631 5.331 1.00 94.88 82 ALA A O 1
ATOM 667 N N . ILE A 1 83 ? -4.492 2.770 5.334 1.00 94.12 83 ILE A N 1
ATOM 668 C CA . ILE A 1 83 ? -4.402 3.938 4.454 1.00 94.12 83 ILE A CA 1
ATOM 669 C C . ILE A 1 83 ? -3.613 3.541 3.212 1.00 94.12 83 ILE A C 1
ATOM 671 O O . ILE A 1 83 ? -2.494 3.039 3.331 1.00 94.12 83 ILE A O 1
ATOM 675 N N . LEU A 1 84 ? -4.193 3.742 2.031 1.00 94.50 84 LEU A N 1
ATOM 676 C CA . LEU A 1 84 ? -3.597 3.383 0.750 1.00 94.50 84 LEU A CA 1
ATOM 677 C C . LEU A 1 84 ? -3.226 4.648 -0.025 1.00 94.50 84 LEU A C 1
ATOM 679 O O . LEU A 1 84 ? -4.080 5.486 -0.312 1.00 94.50 84 LEU A O 1
ATOM 683 N N . PHE A 1 85 ? -1.955 4.748 -0.408 1.00 93.12 85 PHE A N 1
ATOM 684 C CA . PHE A 1 85 ? -1.440 5.801 -1.275 1.00 93.12 85 PHE A CA 1
ATOM 685 C C . PHE A 1 85 ? -1.021 5.216 -2.630 1.00 93.12 85 PHE A C 1
ATOM 687 O O . PHE A 1 85 ? -0.183 4.309 -2.665 1.00 93.12 85 PHE A O 1
ATOM 694 N N . PRO A 1 86 ? -1.514 5.764 -3.759 1.00 89.56 86 PRO A N 1
ATOM 695 C CA . PRO A 1 86 ? -1.171 5.280 -5.098 1.00 89.56 86 PRO A CA 1
ATOM 696 C C . PRO A 1 86 ? 0.246 5.674 -5.554 1.00 89.56 86 PRO A C 1
ATOM 698 O O . PRO A 1 86 ? 0.636 5.426 -6.692 1.00 89.56 86 PRO A O 1
ATOM 701 N N . ARG A 1 87 ? 1.011 6.333 -4.679 1.00 90.38 87 ARG A N 1
ATOM 702 C CA . ARG A 1 87 ? 2.364 6.822 -4.933 1.00 90.38 87 ARG A CA 1
ATOM 703 C C . ARG A 1 87 ? 3.289 6.441 -3.796 1.00 90.38 87 ARG A C 1
ATOM 705 O O . ARG A 1 87 ? 2.851 6.122 -2.688 1.00 90.38 87 ARG A O 1
ATOM 712 N N . ARG A 1 88 ? 4.587 6.565 -4.042 1.00 90.81 88 ARG A N 1
ATOM 713 C CA . ARG A 1 88 ? 5.573 6.515 -2.971 1.00 90.81 88 ARG A CA 1
ATOM 714 C C . ARG A 1 88 ? 5.452 7.755 -2.072 1.00 90.81 88 ARG A C 1
ATOM 716 O O . ARG A 1 88 ? 5.248 8.867 -2.558 1.00 90.81 88 ARG A O 1
ATOM 723 N N . LEU A 1 89 ? 5.561 7.524 -0.766 1.00 90.81 89 LEU A N 1
ATOM 724 C CA . LEU A 1 89 ? 5.706 8.559 0.243 1.00 90.81 89 LEU A CA 1
ATOM 725 C C . LEU A 1 89 ? 7.186 8.723 0.573 1.00 90.81 89 LEU A C 1
ATOM 727 O O . LEU A 1 89 ? 7.904 7.725 0.722 1.00 90.81 89 LEU A O 1
ATOM 731 N N . ASP A 1 90 ? 7.621 9.968 0.692 1.00 91.06 90 ASP A N 1
ATOM 732 C CA . ASP A 1 90 ? 8.983 10.296 1.098 1.00 91.06 90 ASP A CA 1
ATOM 733 C C . ASP A 1 90 ? 9.162 10.149 2.618 1.00 91.06 90 ASP A C 1
ATOM 735 O O . ASP A 1 90 ? 8.183 10.185 3.369 1.00 91.06 90 ASP A O 1
ATOM 739 N N . PRO A 1 91 ? 10.404 10.028 3.127 1.00 89.06 91 PRO A N 1
ATOM 740 C CA . PRO A 1 91 ? 10.651 9.871 4.562 1.00 89.06 91 PRO A CA 1
ATOM 741 C C . PRO A 1 91 ? 10.016 10.965 5.435 1.00 89.06 91 PRO A C 1
ATOM 743 O O . PRO A 1 91 ? 9.518 10.671 6.519 1.00 89.06 91 PRO A O 1
ATOM 746 N N . GLY A 1 92 ? 9.983 12.215 4.955 1.00 88.44 92 GLY A N 1
ATOM 747 C CA . GLY A 1 92 ? 9.339 13.326 5.665 1.00 88.44 92 GLY A CA 1
ATOM 748 C C . GLY A 1 92 ? 7.814 13.201 5.741 1.00 88.44 92 GLY A C 1
ATOM 749 O O . GLY A 1 92 ? 7.212 13.595 6.733 1.00 88.44 92 GLY A O 1
ATOM 750 N N . GLU A 1 93 ? 7.190 12.602 4.727 1.00 90.00 93 GLU A N 1
ATOM 751 C CA . GLU A 1 93 ? 5.752 12.318 4.714 1.00 90.00 93 GLU A CA 1
ATOM 752 C C . GLU A 1 93 ? 5.420 11.120 5.609 1.00 90.00 93 GLU A C 1
ATOM 754 O O . GLU A 1 93 ? 4.437 11.142 6.347 1.00 90.00 93 GLU A O 1
ATOM 759 N N . LEU A 1 94 ? 6.276 10.095 5.596 1.00 89.75 94 LEU A N 1
ATOM 760 C CA . LEU A 1 94 ? 6.150 8.923 6.462 1.00 89.75 94 LEU A CA 1
ATOM 761 C C . LEU A 1 94 ? 6.292 9.273 7.947 1.00 89.75 94 LEU A C 1
ATOM 763 O O . LEU A 1 94 ? 5.632 8.653 8.779 1.00 89.75 94 LEU A O 1
ATOM 767 N N . ALA A 1 95 ? 7.090 10.293 8.282 1.00 88.12 95 ALA A N 1
ATOM 768 C CA . ALA A 1 95 ? 7.277 10.754 9.657 1.00 88.12 95 ALA A CA 1
ATOM 769 C C . ALA A 1 95 ? 5.960 11.164 10.343 1.00 88.12 95 ALA A C 1
ATOM 771 O O . ALA A 1 95 ? 5.839 11.019 11.559 1.00 88.12 95 ALA A O 1
ATOM 772 N N . ILE A 1 96 ? 4.958 11.609 9.572 1.00 88.81 96 ILE A N 1
ATOM 773 C CA . ILE A 1 96 ? 3.623 11.957 10.081 1.00 88.81 96 ILE A CA 1
ATOM 774 C C . ILE A 1 96 ? 2.973 10.738 10.752 1.00 88.81 96 ILE A C 1
ATOM 776 O O . ILE A 1 96 ? 2.332 10.884 11.788 1.00 88.81 96 ILE A O 1
ATOM 780 N N . PHE A 1 97 ? 3.186 9.537 10.208 1.00 88.19 97 PHE A N 1
ATOM 781 C CA . PHE A 1 97 ? 2.560 8.297 10.673 1.00 88.19 97 PHE A CA 1
ATOM 782 C C . PHE A 1 97 ? 3.273 7.632 11.860 1.00 88.19 97 PHE A C 1
ATOM 784 O O . PHE A 1 97 ? 2.786 6.625 12.369 1.00 88.19 97 PHE A O 1
ATOM 791 N N . GLY A 1 98 ? 4.392 8.186 12.339 1.00 84.12 98 GLY A N 1
ATOM 792 C CA . GLY A 1 98 ? 5.041 7.775 13.586 1.00 84.12 98 GLY A CA 1
ATOM 793 C C . GLY A 1 98 ? 5.304 6.266 13.693 1.00 84.12 98 GLY A C 1
ATOM 794 O O . GLY A 1 98 ? 6.199 5.739 13.038 1.00 84.12 98 GLY A O 1
ATOM 795 N N . LYS A 1 99 ? 4.547 5.581 14.563 1.00 84.56 99 LYS A N 1
ATOM 796 C CA . LYS A 1 99 ? 4.684 4.140 14.860 1.00 84.56 99 LYS A CA 1
ATOM 797 C C . LYS A 1 99 ? 3.797 3.235 13.990 1.00 84.56 99 LYS A C 1
ATOM 799 O O . LYS A 1 99 ? 3.700 2.042 14.277 1.00 84.56 99 LYS A O 1
ATOM 804 N N . ALA A 1 100 ? 3.136 3.776 12.967 1.00 90.06 100 ALA A N 1
ATOM 805 C CA . ALA A 1 100 ? 2.308 2.987 12.063 1.00 90.06 100 ALA A CA 1
ATOM 806 C C . ALA A 1 100 ? 3.115 1.882 11.366 1.00 90.06 100 ALA A C 1
ATOM 808 O O . ALA A 1 100 ? 4.305 2.029 11.076 1.00 90.06 100 ALA A O 1
ATOM 809 N N . GLN A 1 101 ? 2.446 0.776 11.044 1.00 93.31 101 GLN A N 1
ATOM 810 C CA . GLN A 1 101 ? 3.042 -0.264 10.216 1.00 93.31 101 GLN A CA 1
ATOM 811 C C . GLN A 1 101 ? 3.059 0.202 8.759 1.00 93.31 101 GLN A C 1
ATOM 813 O O . GLN A 1 101 ? 2.012 0.528 8.209 1.00 93.31 101 GLN A O 1
ATOM 818 N N . VAL A 1 102 ? 4.227 0.216 8.117 1.00 94.44 102 VAL A N 1
ATOM 819 C CA . VAL A 1 102 ? 4.378 0.718 6.743 1.00 94.44 102 VAL A CA 1
ATOM 820 C C . VAL A 1 102 ? 4.766 -0.414 5.795 1.00 94.44 102 VAL A C 1
ATOM 822 O O . VAL A 1 102 ? 5.743 -1.126 6.026 1.00 94.44 102 VAL A O 1
ATOM 825 N N . PHE A 1 103 ? 4.016 -0.553 4.704 1.00 94.75 103 PHE A N 1
ATOM 826 C CA . PHE A 1 103 ? 4.338 -1.407 3.567 1.00 94.75 103 PHE A CA 1
ATOM 827 C C . PHE A 1 103 ? 4.652 -0.543 2.345 1.00 94.75 103 PHE A C 1
ATOM 829 O O . PHE A 1 103 ? 3.791 0.188 1.848 1.00 94.75 103 PHE A O 1
ATOM 836 N N . THR A 1 104 ? 5.882 -0.661 1.848 1.00 94.12 104 THR A N 1
ATOM 837 C CA . THR A 1 104 ? 6.370 0.073 0.678 1.00 94.12 104 THR A CA 1
ATOM 838 C C . THR A 1 104 ? 6.450 -0.839 -0.544 1.00 94.12 104 THR A C 1
ATOM 840 O O . THR A 1 104 ? 7.098 -1.886 -0.498 1.00 94.12 104 THR A O 1
ATOM 843 N N . PHE A 1 105 ? 5.846 -0.416 -1.655 1.00 91.81 105 PHE A N 1
ATOM 844 C CA . PHE A 1 105 ? 5.804 -1.163 -2.915 1.00 91.81 105 PHE A CA 1
ATOM 845 C C . PHE A 1 105 ? 6.566 -0.410 -4.005 1.00 91.81 105 PHE A C 1
ATOM 847 O O . PHE A 1 105 ? 6.094 0.574 -4.576 1.00 91.81 105 PHE A O 1
ATOM 854 N N . PHE A 1 106 ? 7.784 -0.860 -4.279 1.00 85.31 106 PHE A N 1
ATOM 855 C CA . PHE A 1 106 ? 8.616 -0.268 -5.320 1.00 85.31 106 PHE A CA 1
ATOM 856 C C . PHE A 1 106 ? 8.124 -0.683 -6.706 1.00 85.31 106 PHE A C 1
ATOM 858 O O . PHE A 1 106 ? 7.686 -1.825 -6.858 1.00 85.31 106 PHE A O 1
ATOM 865 N N . PRO A 1 107 ? 8.236 0.196 -7.719 1.00 79.88 107 PRO A N 1
ATOM 866 C CA . PRO A 1 107 ? 7.954 -0.189 -9.090 1.00 79.88 107 PRO A CA 1
ATOM 867 C C . PRO A 1 107 ? 8.808 -1.404 -9.459 1.00 79.88 107 PRO A C 1
ATOM 869 O O . PRO A 1 107 ? 10.032 -1.411 -9.290 1.00 79.88 107 PRO A O 1
ATOM 872 N N . LYS A 1 108 ? 8.158 -2.449 -9.974 1.00 70.00 108 LYS A N 1
ATOM 873 C CA . LYS A 1 108 ? 8.847 -3.578 -10.596 1.00 70.00 108 LYS A CA 1
ATOM 874 C C . LYS A 1 108 ? 9.393 -3.108 -11.938 1.00 70.00 108 LYS A C 1
ATOM 876 O O . LYS A 1 108 ? 8.776 -3.334 -12.970 1.00 70.00 108 LYS A O 1
ATOM 881 N N . ILE A 1 109 ? 10.546 -2.441 -11.924 1.00 63.78 109 ILE A N 1
ATOM 882 C CA . ILE A 1 109 ? 11.318 -2.229 -13.150 1.00 63.78 109 ILE A CA 1
ATOM 883 C C . ILE A 1 109 ? 11.775 -3.622 -13.592 1.00 63.78 109 ILE A C 1
ATOM 885 O O . ILE A 1 109 ? 12.536 -4.265 -12.855 1.00 63.78 109 ILE A O 1
ATOM 889 N N . PRO A 1 110 ? 11.324 -4.137 -14.747 1.00 62.38 110 PRO A N 1
ATOM 890 C CA . PRO A 1 110 ? 11.771 -5.433 -15.213 1.00 62.38 110 PRO A CA 1
ATOM 891 C C . PRO A 1 110 ? 13.260 -5.311 -15.547 1.00 62.38 110 PRO A C 1
ATOM 893 O O . PRO A 1 110 ? 13.646 -4.728 -16.557 1.00 62.38 110 PRO A O 1
ATOM 896 N N . LYS A 1 111 ? 14.124 -5.868 -14.689 1.00 60.97 111 LYS A N 1
ATOM 897 C CA . LYS A 1 111 ? 15.586 -5.898 -14.902 1.00 60.97 111 LYS A CA 1
ATOM 898 C C . LYS A 1 111 ? 15.966 -6.562 -16.233 1.00 60.97 111 LYS A C 1
ATOM 900 O O . LYS A 1 111 ? 17.042 -6.320 -16.766 1.00 60.97 111 LYS A O 1
ATOM 905 N N . ASN A 1 112 ? 15.056 -7.360 -16.787 1.00 66.38 112 ASN A N 1
ATOM 906 C CA . ASN A 1 112 ? 15.196 -8.067 -18.055 1.00 66.38 112 ASN A CA 1
ATOM 907 C C . ASN A 1 112 ? 15.187 -7.123 -19.274 1.00 66.38 112 ASN A C 1
ATOM 909 O O . ASN A 1 112 ? 15.496 -7.566 -20.378 1.00 66.38 112 ASN A O 1
ATOM 913 N N . VAL A 1 113 ? 14.833 -5.844 -19.096 1.00 74.81 113 VAL A N 1
ATOM 914 C CA . VAL A 1 113 ? 14.737 -4.851 -20.179 1.00 74.81 113 VAL A CA 1
ATOM 915 C C . VAL A 1 113 ? 16.085 -4.189 -20.471 1.00 74.81 113 VAL A C 1
ATOM 917 O O . VAL A 1 113 ? 16.308 -3.750 -21.594 1.00 74.81 113 VAL A O 1
ATOM 920 N N . PHE A 1 114 ? 17.025 -4.177 -19.521 1.00 79.69 114 PHE A N 1
ATOM 921 C CA . PHE A 1 114 ? 18.348 -3.580 -19.740 1.00 79.69 114 PHE A CA 1
ATOM 922 C C . PHE A 1 114 ? 19.125 -4.226 -20.900 1.00 79.69 114 PHE A C 1
ATOM 924 O O . PHE A 1 114 ? 19.562 -3.478 -21.763 1.00 79.69 114 PHE A O 1
ATOM 931 N N . PRO A 1 115 ? 19.186 -5.567 -21.059 1.00 83.94 115 PRO A N 1
ATOM 932 C CA . PRO A 1 115 ? 19.810 -6.180 -22.237 1.00 83.94 115 PRO A CA 1
ATOM 933 C C . PRO A 1 115 ? 19.202 -5.737 -23.576 1.00 83.94 115 PRO A C 1
ATOM 935 O O . PRO A 1 115 ? 19.909 -5.601 -24.572 1.00 83.94 115 PRO A O 1
ATOM 938 N N . PHE A 1 116 ? 17.889 -5.487 -23.610 1.00 86.31 116 PHE A N 1
ATOM 939 C CA . PHE A 1 116 ? 17.218 -4.941 -24.789 1.00 86.31 116 PHE A CA 1
ATOM 940 C C . PHE A 1 116 ? 17.663 -3.498 -25.075 1.00 86.31 116 PHE A C 1
ATOM 942 O O . PHE A 1 116 ? 18.007 -3.174 -26.212 1.00 86.31 116 PHE A O 1
ATOM 949 N N . LEU A 1 117 ? 17.697 -2.651 -24.046 1.00 84.69 117 LEU A N 1
ATOM 950 C CA . LEU A 1 117 ? 18.101 -1.248 -24.153 1.00 84.69 117 LEU A CA 1
ATOM 951 C C . LEU A 1 117 ? 19.594 -1.080 -24.469 1.00 84.69 117 LEU A C 1
ATOM 953 O O . LEU A 1 117 ? 19.955 -0.248 -25.303 1.00 84.69 117 LEU A O 1
ATOM 957 N N . ASP A 1 118 ? 20.450 -1.910 -23.879 1.00 85.69 118 ASP A N 1
ATOM 958 C CA . ASP A 1 118 ? 21.889 -1.953 -24.144 1.00 85.69 118 ASP A CA 1
ATOM 959 C C . ASP A 1 118 ? 22.159 -2.356 -25.598 1.00 85.69 118 ASP A C 1
ATOM 961 O O . ASP A 1 118 ? 22.950 -1.714 -26.293 1.00 85.69 118 ASP A O 1
ATOM 965 N N . ALA A 1 119 ? 21.450 -3.374 -26.104 1.00 85.50 119 ALA A N 1
ATOM 966 C CA . ALA A 1 119 ? 21.556 -3.795 -27.499 1.00 85.50 119 ALA A CA 1
ATOM 967 C C . ALA A 1 119 ? 21.086 -2.701 -28.475 1.00 85.50 119 ALA A C 1
ATOM 969 O O . ALA A 1 119 ? 21.705 -2.507 -29.527 1.00 85.50 119 ALA A O 1
ATOM 970 N N . LEU A 1 120 ? 20.030 -1.954 -28.129 1.00 86.25 120 LEU A N 1
ATOM 971 C CA . LEU A 1 120 ? 19.568 -0.804 -28.911 1.00 86.25 120 LEU A CA 1
ATOM 972 C C . LEU A 1 120 ? 20.590 0.337 -28.926 1.00 86.25 1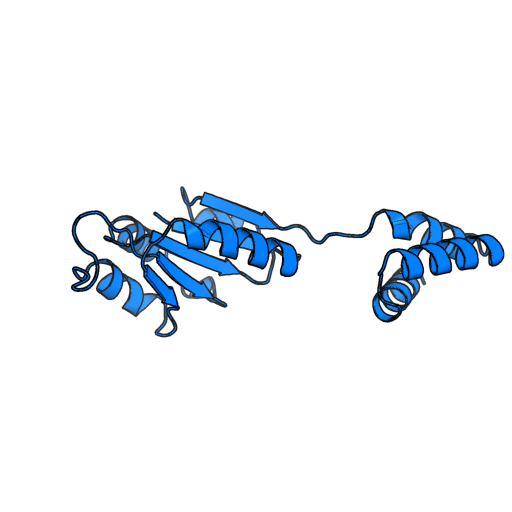20 LEU A C 1
ATOM 974 O O . LEU A 1 120 ? 20.928 0.826 -30.007 1.00 86.25 120 LEU A O 1
ATOM 978 N N . ALA A 1 121 ? 21.128 0.719 -27.764 1.00 85.94 121 ALA A N 1
ATOM 979 C CA . ALA A 1 121 ? 22.156 1.756 -27.655 1.00 85.94 121 ALA A CA 1
ATOM 980 C C . ALA A 1 121 ? 23.433 1.376 -28.422 1.00 85.94 121 ALA A C 1
ATOM 982 O O . ALA A 1 121 ? 24.005 2.197 -29.138 1.00 85.94 121 ALA A O 1
ATOM 983 N N . ALA A 1 122 ? 23.826 0.100 -28.369 1.00 88.81 122 ALA A N 1
ATOM 984 C CA . ALA A 1 122 ? 24.945 -0.448 -29.133 1.00 88.81 122 ALA A CA 1
ATOM 985 C C . ALA A 1 122 ? 24.638 -0.662 -30.632 1.00 88.81 122 ALA A C 1
ATOM 987 O O . ALA A 1 122 ? 25.488 -1.172 -31.365 1.00 88.81 122 ALA A O 1
ATOM 988 N N . ARG A 1 123 ? 23.434 -0.300 -31.107 1.00 85.56 123 ARG A N 1
ATOM 989 C CA . ARG A 1 123 ? 22.948 -0.484 -32.490 1.00 85.56 123 ARG A CA 1
ATOM 990 C C . ARG A 1 123 ? 22.994 -1.938 -32.986 1.00 85.56 123 ARG A C 1
ATOM 992 O O . ARG A 1 123 ? 23.041 -2.193 -34.193 1.00 85.56 123 ARG A O 1
ATOM 999 N N . ARG A 1 124 ? 22.920 -2.910 -32.074 1.00 89.69 124 ARG A N 1
ATOM 1000 C CA . ARG A 1 124 ? 22.916 -4.352 -32.363 1.00 89.69 124 ARG A CA 1
ATOM 1001 C C . ARG A 1 124 ? 21.494 -4.844 -32.620 1.00 89.69 124 ARG A C 1
ATOM 1003 O O . ARG A 1 124 ? 20.839 -5.418 -31.753 1.00 89.69 124 ARG A O 1
ATOM 1010 N N . LYS A 1 125 ? 21.008 -4.622 -33.844 1.00 86.06 125 LYS A N 1
ATOM 1011 C CA . LYS A 1 125 ? 19.606 -4.877 -34.233 1.00 86.06 125 LYS A CA 1
ATOM 1012 C C . LYS A 1 125 ? 19.132 -6.310 -33.953 1.00 86.06 125 LYS A C 1
ATOM 1014 O O . LYS A 1 125 ? 18.029 -6.488 -33.450 1.00 86.06 125 LYS A O 1
ATOM 1019 N N . SER A 1 126 ? 19.953 -7.318 -34.249 1.00 88.50 126 SER A N 1
ATOM 1020 C CA . SER A 1 126 ? 19.581 -8.728 -34.059 1.00 88.50 126 SER A CA 1
ATOM 1021 C C . SER A 1 126 ? 19.432 -9.106 -32.582 1.00 88.50 126 SER A C 1
ATOM 1023 O O . SER A 1 126 ? 18.476 -9.785 -32.220 1.00 88.50 126 SER A O 1
ATOM 1025 N N . GLU A 1 127 ? 20.337 -8.626 -31.722 1.00 87.88 127 GLU A N 1
ATOM 1026 C CA . GLU A 1 127 ? 20.271 -8.841 -30.268 1.00 87.88 127 GLU A CA 1
ATOM 1027 C C . GLU A 1 127 ? 19.072 -8.101 -29.662 1.00 87.88 127 GLU A C 1
ATOM 1029 O O . GLU A 1 127 ? 18.312 -8.682 -28.888 1.00 87.88 127 GLU A O 1
ATOM 1034 N N . ALA A 1 128 ? 18.829 -6.856 -30.085 1.00 86.81 128 ALA A N 1
ATOM 1035 C CA . ALA A 1 128 ? 17.675 -6.078 -29.645 1.00 86.81 128 ALA A CA 1
ATOM 1036 C C . ALA A 1 128 ? 16.343 -6.763 -30.007 1.00 86.81 128 ALA A C 1
ATOM 1038 O O . ALA A 1 128 ? 15.457 -6.869 -29.161 1.00 86.81 128 ALA A O 1
ATOM 1039 N N . LEU A 1 129 ? 16.207 -7.292 -31.230 1.00 87.88 129 LEU A N 1
ATOM 1040 C CA . LEU A 1 129 ? 15.010 -8.036 -31.646 1.00 87.88 129 LEU A CA 1
ATOM 1041 C C . LEU A 1 129 ? 14.810 -9.320 -30.832 1.00 87.88 129 LEU A C 1
ATOM 1043 O O . LEU A 1 129 ? 13.681 -9.640 -30.456 1.00 87.88 129 LEU A O 1
ATOM 1047 N N . LEU A 1 130 ? 15.893 -10.036 -30.527 1.00 89.56 130 LEU A N 1
ATOM 1048 C CA . LEU A 1 130 ? 15.841 -11.258 -29.727 1.00 89.56 130 LEU A CA 1
ATOM 1049 C C . LEU A 1 130 ? 15.388 -10.968 -28.289 1.00 89.56 130 LEU A C 1
ATOM 1051 O O . LEU A 1 130 ? 14.508 -11.658 -27.767 1.00 89.56 130 LEU A O 1
ATOM 1055 N N . HIS A 1 131 ? 15.930 -9.918 -27.668 1.00 87.44 131 HIS A N 1
ATOM 1056 C CA . HIS A 1 131 ? 15.514 -9.497 -26.331 1.00 87.44 131 HIS A CA 1
ATOM 1057 C C . HIS A 1 131 ? 14.081 -8.951 -26.310 1.00 87.44 131 HIS A C 1
ATOM 1059 O O . HIS A 1 131 ? 13.321 -9.311 -25.413 1.00 87.44 131 HIS A O 1
ATOM 1065 N N . ALA A 1 132 ? 13.666 -8.176 -27.317 1.00 86.25 132 ALA A N 1
ATOM 1066 C CA . ALA A 1 132 ? 12.286 -7.704 -27.441 1.00 86.25 132 ALA A CA 1
ATOM 1067 C C . ALA A 1 132 ? 11.292 -8.869 -27.552 1.00 86.25 132 ALA A C 1
ATOM 1069 O O . ALA A 1 132 ? 10.300 -8.914 -26.826 1.00 86.25 132 ALA A O 1
ATOM 1070 N N . HIS A 1 133 ? 11.578 -9.854 -28.409 1.00 85.38 133 HIS A N 1
ATOM 1071 C CA . HIS A 1 133 ? 10.715 -11.023 -28.576 1.00 85.38 133 HIS A CA 1
ATOM 1072 C C . HIS A 1 133 ? 10.599 -11.841 -27.284 1.00 85.38 133 HIS A C 1
ATOM 1074 O O . HIS A 1 133 ? 9.515 -12.307 -26.928 1.00 85.38 133 HIS A O 1
ATOM 1080 N N . ARG A 1 134 ? 11.709 -11.985 -26.550 1.00 84.44 134 ARG A N 1
ATOM 1081 C CA . ARG A 1 134 ? 11.717 -12.629 -25.236 1.00 84.44 134 ARG A CA 1
ATOM 1082 C C . ARG A 1 134 ? 10.857 -11.866 -24.223 1.00 84.44 134 ARG A C 1
ATOM 1084 O O . ARG A 1 134 ? 10.049 -12.494 -23.551 1.00 84.44 134 ARG A O 1
ATOM 1091 N N . LEU A 1 135 ? 10.986 -10.542 -24.146 1.00 84.75 135 LEU A N 1
ATOM 1092 C CA . LEU A 1 135 ? 10.211 -9.707 -23.220 1.00 84.75 135 LEU A CA 1
ATOM 1093 C C . LEU A 1 135 ? 8.706 -9.771 -23.500 1.00 84.75 135 LEU A C 1
ATOM 1095 O O . LEU A 1 135 ? 7.923 -9.902 -22.559 1.00 84.75 135 LEU A O 1
ATOM 1099 N N . LEU A 1 136 ? 8.312 -9.757 -24.778 1.00 84.00 136 LEU A N 1
ATOM 1100 C CA . LEU A 1 136 ? 6.919 -9.942 -25.197 1.00 84.00 136 LEU A CA 1
ATOM 1101 C C . LEU A 1 136 ? 6.392 -11.333 -24.811 1.00 84.00 136 LEU A C 1
ATOM 1103 O O . LEU A 1 136 ? 5.280 -11.457 -24.305 1.00 84.00 136 LEU A O 1
ATOM 1107 N N . ARG A 1 137 ? 7.200 -12.390 -24.989 1.00 82.75 137 ARG A N 1
ATOM 1108 C CA . ARG A 1 137 ? 6.852 -13.754 -24.544 1.00 82.75 137 ARG A CA 1
ATOM 1109 C C . ARG A 1 137 ? 6.726 -13.882 -23.027 1.00 82.75 137 ARG A C 1
ATOM 1111 O O . ARG A 1 137 ? 5.914 -14.671 -22.561 1.00 82.75 137 ARG A O 1
ATOM 1118 N N . GLU A 1 138 ? 7.511 -13.120 -22.271 1.00 79.62 138 GLU A N 1
ATOM 1119 C CA . GLU A 1 138 ? 7.435 -13.037 -20.806 1.00 79.62 138 GLU A CA 1
ATOM 1120 C C . GLU A 1 138 ? 6.226 -12.207 -20.317 1.00 79.62 138 GLU A C 1
ATOM 1122 O O . GLU A 1 138 ? 6.037 -12.059 -19.112 1.00 79.62 138 GLU A O 1
ATOM 1127 N N . GLY A 1 139 ? 5.386 -11.695 -21.228 1.00 74.50 139 GLY A N 1
ATOM 1128 C CA . GLY A 1 139 ? 4.148 -10.984 -20.901 1.00 74.50 139 GLY A CA 1
ATOM 1129 C C . GLY A 1 139 ? 4.319 -9.482 -20.670 1.00 74.50 139 GLY A C 1
ATOM 1130 O O . GLY A 1 139 ? 3.405 -8.845 -20.152 1.00 74.50 139 GLY A O 1
ATOM 1131 N N . ASN A 1 140 ? 5.467 -8.904 -21.040 1.00 78.62 140 ASN A N 1
ATOM 1132 C CA . ASN A 1 140 ? 5.637 -7.451 -21.026 1.00 78.62 140 ASN A CA 1
ATOM 1133 C C . ASN A 1 140 ? 4.885 -6.831 -22.211 1.00 78.62 140 ASN A C 1
ATOM 1135 O O . ASN A 1 140 ? 4.935 -7.354 -23.324 1.00 78.62 140 ASN A O 1
ATOM 1139 N N . ASP A 1 141 ? 4.214 -5.707 -21.970 1.00 78.44 141 ASP A N 1
ATOM 1140 C CA . ASP A 1 141 ? 3.441 -5.002 -22.994 1.00 78.44 141 ASP A CA 1
ATOM 1141 C C . ASP A 1 141 ? 4.354 -4.281 -24.006 1.00 78.44 141 ASP A C 1
ATOM 1143 O O . ASP A 1 141 ? 5.424 -3.766 -23.668 1.00 78.44 141 ASP A O 1
ATOM 1147 N N . LEU A 1 142 ? 3.905 -4.212 -25.258 1.00 78.06 142 LEU A N 1
ATOM 1148 C CA . LEU A 1 142 ? 4.553 -3.466 -26.328 1.00 78.06 142 LEU A CA 1
ATOM 1149 C C . LEU A 1 142 ? 4.609 -1.965 -26.011 1.00 78.06 142 LEU A C 1
ATOM 1151 O O . LEU A 1 142 ? 5.635 -1.338 -26.269 1.00 78.06 142 LEU A O 1
ATOM 1155 N N . ASP A 1 143 ? 3.552 -1.400 -25.416 1.00 77.44 143 ASP A N 1
ATOM 1156 C CA . ASP A 1 143 ? 3.532 0.012 -24.997 1.00 77.44 143 ASP A CA 1
ATOM 1157 C C . ASP A 1 143 ? 4.631 0.307 -23.965 1.00 77.44 143 ASP A C 1
ATOM 1159 O O . ASP A 1 143 ? 5.345 1.308 -24.048 1.00 77.44 143 ASP A O 1
ATOM 1163 N N . PHE A 1 144 ? 4.847 -0.624 -23.034 1.00 77.19 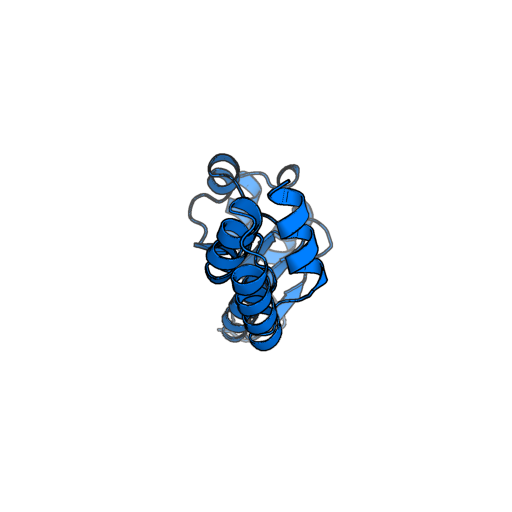144 PHE A N 1
ATOM 1164 C CA . PHE A 1 144 ? 5.934 -0.541 -22.069 1.00 77.19 144 PHE A CA 1
ATOM 1165 C C . PHE A 1 144 ? 7.311 -0.568 -22.759 1.00 77.19 144 PHE A C 1
ATOM 1167 O O . PHE A 1 144 ? 8.155 0.280 -22.470 1.00 77.19 144 PHE A O 1
ATOM 1174 N N . LEU A 1 145 ? 7.538 -1.469 -23.722 1.00 79.50 145 LEU A N 1
ATOM 1175 C CA . LEU A 1 145 ? 8.803 -1.518 -24.470 1.00 79.50 145 LEU A CA 1
ATOM 1176 C C . LEU A 1 145 ? 9.057 -0.238 -25.285 1.00 79.50 145 LEU A C 1
ATOM 1178 O O . LEU A 1 145 ? 10.189 0.243 -25.318 1.00 79.50 145 LEU A O 1
ATOM 1182 N N . LEU A 1 146 ? 8.019 0.340 -25.898 1.00 82.19 146 LEU A N 1
ATOM 1183 C CA . LEU A 1 1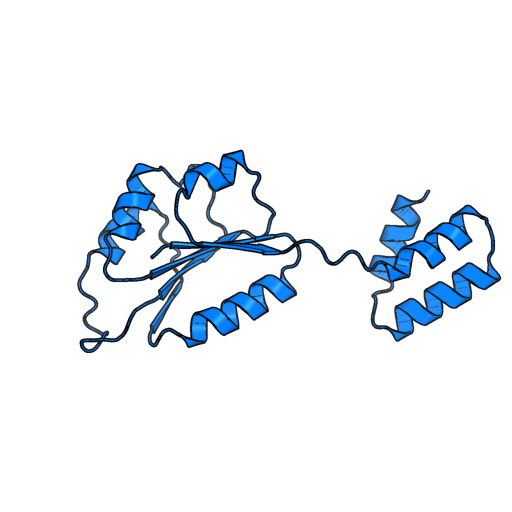46 ? 8.109 1.606 -26.636 1.00 82.19 146 LEU A CA 1
ATOM 1184 C C . LEU A 1 146 ? 8.481 2.779 -25.725 1.00 82.19 146 LEU A C 1
ATOM 1186 O O . LEU A 1 146 ? 9.354 3.574 -26.073 1.00 82.19 146 LEU A O 1
ATOM 1190 N N . LYS A 1 147 ? 7.878 2.858 -24.534 1.00 79.12 147 LYS A N 1
ATOM 1191 C CA . LYS A 1 147 ? 8.231 3.867 -23.523 1.00 79.12 147 LYS A CA 1
ATOM 1192 C C . LYS A 1 147 ? 9.685 3.742 -23.075 1.00 79.12 147 LYS A C 1
ATOM 1194 O O . LYS A 1 147 ? 10.362 4.754 -22.929 1.00 79.12 147 LYS A O 1
ATOM 1199 N N . MET A 1 148 ? 10.185 2.517 -22.925 1.00 77.31 148 MET A N 1
ATOM 1200 C CA . MET A 1 148 ? 11.584 2.280 -22.563 1.00 77.31 148 MET A CA 1
ATOM 1201 C C . MET A 1 148 ? 12.558 2.652 -23.693 1.00 77.31 148 MET A C 1
ATOM 1203 O O . MET A 1 148 ? 13.623 3.191 -23.406 1.00 77.31 148 MET A O 1
ATOM 1207 N N . ILE A 1 149 ? 12.193 2.447 -24.967 1.00 81.25 149 ILE A N 1
ATOM 1208 C CA . ILE A 1 149 ? 12.969 2.964 -26.113 1.00 81.25 149 ILE A CA 1
ATOM 1209 C C . ILE A 1 149 ? 13.033 4.494 -26.068 1.00 81.25 149 ILE A C 1
ATOM 1211 O O . ILE A 1 149 ? 14.109 5.064 -26.224 1.00 81.25 149 ILE A O 1
ATOM 1215 N N . GLY A 1 150 ? 11.892 5.152 -25.837 1.00 73.81 150 GLY A N 1
ATOM 1216 C CA . GLY A 1 150 ? 11.812 6.612 -25.749 1.00 73.81 150 GLY A CA 1
ATOM 1217 C C . GLY A 1 150 ? 12.604 7.207 -24.583 1.00 73.81 150 GLY A C 1
ATOM 1218 O O . GLY A 1 150 ? 12.997 8.361 -24.656 1.00 73.81 150 GLY A O 1
ATOM 1219 N N . TRP A 1 151 ? 12.862 6.430 -23.530 1.00 70.31 151 TRP A N 1
ATOM 1220 C CA . TRP A 1 151 ? 13.707 6.840 -22.406 1.00 70.31 151 TRP A CA 1
ATOM 1221 C C . TRP A 1 151 ? 15.217 6.717 -22.697 1.00 70.31 151 TRP A C 1
ATOM 1223 O O . TRP A 1 151 ? 16.016 7.387 -22.052 1.00 70.31 151 TRP A O 1
ATOM 1233 N N . GLN A 1 152 ? 15.610 5.862 -23.648 1.00 66.81 152 GLN A N 1
ATOM 1234 C CA . GLN A 1 152 ? 17.010 5.596 -24.020 1.00 66.81 152 GLN A CA 1
ATOM 1235 C C . GLN A 1 152 ? 17.538 6.542 -25.122 1.00 66.81 152 GLN A C 1
ATOM 1237 O O . GLN A 1 152 ? 18.753 6.656 -25.291 1.00 66.81 152 GLN A O 1
ATOM 1242 N N . LEU A 1 153 ? 16.641 7.151 -25.909 1.00 57.53 153 LEU A N 1
ATOM 1243 C CA . LEU A 1 153 ? 16.949 8.101 -26.993 1.00 57.53 153 LEU A CA 1
ATOM 1244 C C . LEU A 1 153 ? 17.089 9.533 -26.470 1.00 57.53 153 LEU A C 1
ATOM 1246 O O . LEU A 1 153 ? 17.972 10.239 -27.007 1.00 57.53 153 LEU A O 1
#

pLDDT: mean 83.74, std 9.22, range [55.62, 96.25]

Organism: NCBI:txid2053526

Radius of gyration: 21.37 Å; chains: 1; bounding box: 48×32×56 Å

Sequence (153 aa):
MITVFHGEDQPSLREKFLQFKRAYSSVRFWDRGPAELARFLQAPSLLTRGSERELVVLEDLKLKEIKGEMLKEWEGGVADVAILFPRRLDPGELAIFGKAQVFTFFPKIPKNVFPFLDALAARRKSEALLHAHRLLREGNDLDFLLKMIGWQL